Protein AF-A0A8C0VVS5-F1 (afdb_monomer_lite)

Structure (mmCIF, N/CA/C/O backbone):
data_AF-A0A8C0VVS5-F1
#
_entry.id   AF-A0A8C0VVS5-F1
#
loop_
_atom_site.group_PDB
_atom_site.id
_atom_site.type_symbol
_atom_site.label_atom_id
_atom_site.label_alt_id
_atom_site.label_comp_id
_atom_site.label_asym_id
_atom_site.label_entity_id
_atom_site.label_seq_id
_atom_site.pdbx_PDB_ins_code
_atom_site.Cartn_x
_atom_site.Cartn_y
_atom_site.Cartn_z
_atom_site.occupancy
_atom_site.B_iso_or_equiv
_atom_site.auth_seq_id
_atom_site.auth_comp_id
_atom_site.auth_asym_id
_atom_site.auth_atom_id
_atom_site.pdbx_PDB_model_num
ATOM 1 N N . MET A 1 1 ? -19.889 -32.385 35.356 1.00 44.88 1 MET A N 1
ATOM 2 C CA . MET A 1 1 ? -19.889 -32.014 33.928 1.00 44.88 1 MET A CA 1
ATOM 3 C C . MET A 1 1 ? -19.127 -30.710 33.811 1.00 44.88 1 MET A C 1
ATOM 5 O O . MET A 1 1 ? -19.474 -29.779 34.524 1.00 44.88 1 MET A O 1
ATOM 9 N N . ALA A 1 2 ? -18.031 -30.685 33.054 1.00 46.09 2 ALA A N 1
ATOM 10 C CA . ALA A 1 2 ? -17.257 -29.466 32.838 1.00 46.09 2 ALA A CA 1
ATOM 11 C C . ALA A 1 2 ? -18.030 -28.575 31.859 1.00 46.09 2 ALA A C 1
ATOM 13 O O . ALA A 1 2 ? -18.333 -29.019 30.754 1.00 46.09 2 ALA A O 1
ATOM 14 N N . SER A 1 3 ? -18.396 -27.367 32.285 1.00 48.34 3 SER A N 1
ATOM 15 C CA . SER A 1 3 ? -19.021 -26.357 31.428 1.00 48.34 3 SER A CA 1
ATOM 16 C C . SER A 1 3 ? -17.967 -25.792 30.466 1.00 48.34 3 SER A C 1
ATOM 18 O O . SER A 1 3 ? -17.033 -25.151 30.945 1.00 48.34 3 SER A O 1
ATOM 20 N N . PRO A 1 4 ? -18.083 -25.977 29.137 1.00 54.22 4 PRO A N 1
ATOM 21 C CA . PRO A 1 4 ? -17.150 -25.398 28.171 1.00 54.22 4 PRO A CA 1
ATOM 22 C C . PRO A 1 4 ? -17.592 -24.009 27.668 1.00 54.22 4 PRO A C 1
ATOM 24 O O . PRO A 1 4 ? -17.053 -23.499 26.694 1.00 54.22 4 PRO A O 1
ATOM 27 N N . SER A 1 5 ? -18.583 -23.375 28.298 1.00 56.88 5 SER A N 1
ATOM 28 C CA . SER A 1 5 ? -19.320 -22.255 27.700 1.00 56.88 5 SER A CA 1
ATOM 29 C C . SER A 1 5 ? -18.636 -20.886 27.778 1.00 56.88 5 SER A C 1
ATOM 31 O O . SER A 1 5 ? -18.960 -20.025 26.970 1.00 56.88 5 SER A O 1
ATOM 33 N N . SER A 1 6 ? -17.711 -20.659 28.715 1.00 55.12 6 SER A N 1
ATOM 34 C CA . SER A 1 6 ? -17.128 -19.318 28.907 1.00 55.12 6 SER A CA 1
ATOM 35 C C . SER A 1 6 ? -15.952 -19.034 27.968 1.00 55.12 6 SER A C 1
ATOM 37 O O . SER A 1 6 ? -15.882 -17.954 27.398 1.00 55.12 6 SER A O 1
ATOM 39 N N . PHE A 1 7 ? -15.088 -20.025 27.725 1.00 52.19 7 PHE A N 1
ATOM 40 C CA . PHE A 1 7 ? -13.914 -19.868 26.853 1.00 52.19 7 PHE A CA 1
ATOM 41 C C . PHE A 1 7 ? -14.281 -19.706 25.370 1.00 52.19 7 PHE A C 1
ATOM 43 O O . PHE A 1 7 ? -13.597 -19.007 24.632 1.00 52.19 7 PHE A O 1
ATOM 50 N N . HIS A 1 8 ? -15.386 -20.315 24.931 1.00 58.16 8 HIS A N 1
ATOM 51 C CA . HIS A 1 8 ? -15.828 -20.255 23.536 1.00 58.16 8 HIS A CA 1
ATOM 52 C C . HIS A 1 8 ? -16.347 -18.864 23.130 1.00 58.16 8 HIS A C 1
ATOM 54 O O . HIS A 1 8 ? -16.246 -18.483 21.968 1.00 58.16 8 HIS A O 1
ATOM 60 N N . LEU A 1 9 ? -16.916 -18.100 24.068 1.00 59.81 9 LEU A N 1
ATOM 61 C CA . LEU A 1 9 ? -17.435 -16.757 23.785 1.00 59.81 9 LEU A CA 1
ATOM 62 C C . LEU A 1 9 ? -16.301 -15.733 23.635 1.00 59.81 9 LEU A C 1
ATOM 64 O O . LEU A 1 9 ? -16.342 -14.914 22.725 1.00 59.81 9 LEU A O 1
ATOM 68 N N . GLU A 1 10 ? -15.260 -15.826 24.466 1.00 62.41 10 GLU A N 1
ATOM 69 C CA . GLU A 1 10 ? -14.082 -14.949 24.374 1.00 62.41 10 GLU A CA 1
ATOM 70 C C . GLU A 1 10 ? -13.272 -15.194 23.086 1.00 62.41 10 GLU A C 1
ATOM 72 O O . GLU A 1 10 ? -12.715 -14.258 22.505 1.00 62.41 10 GLU A O 1
ATOM 77 N N . GLU A 1 11 ? -13.232 -16.442 22.606 1.00 71.25 11 GLU A N 1
ATOM 78 C CA . GLU A 1 11 ? -12.587 -16.805 21.340 1.00 71.25 11 GLU A CA 1
ATOM 79 C C . GLU A 1 11 ? -13.388 -16.309 20.123 1.00 71.25 11 GLU A C 1
ATOM 81 O O . GLU A 1 11 ? -12.805 -15.741 19.201 1.00 71.25 11 GLU A O 1
ATOM 86 N N . GLU A 1 12 ? -14.720 -16.417 20.149 1.00 71.19 12 GLU A N 1
ATOM 87 C CA . GLU A 1 12 ? -15.616 -15.850 19.126 1.00 71.19 12 GLU A CA 1
ATOM 88 C C . GLU A 1 12 ? -15.538 -14.316 19.057 1.00 71.19 12 GLU A C 1
ATOM 90 O O . GLU A 1 12 ? -15.445 -13.753 17.965 1.00 71.19 12 GLU A O 1
ATOM 95 N N . ASP A 1 13 ? -15.511 -13.619 20.199 1.00 76.25 13 ASP A N 1
ATOM 96 C CA . ASP A 1 13 ? -15.338 -12.159 20.225 1.00 76.25 13 ASP A CA 1
ATOM 97 C C . ASP A 1 13 ? -13.950 -11.741 19.711 1.00 76.25 13 ASP A C 1
ATOM 99 O O . ASP A 1 13 ? -13.819 -10.758 18.971 1.00 76.25 13 ASP A O 1
ATOM 103 N N . SER A 1 14 ? -12.912 -12.521 20.028 1.00 84.19 14 SER A N 1
ATOM 104 C CA . SER A 1 14 ? -11.560 -12.307 19.499 1.00 84.19 14 SER A CA 1
ATOM 105 C C . SER A 1 14 ? -11.511 -12.492 17.979 1.00 84.19 14 SER A C 1
ATOM 107 O O . SER A 1 14 ? -10.958 -11.648 17.268 1.00 84.19 14 SER A O 1
ATOM 109 N N . LEU A 1 15 ? -12.141 -13.550 17.460 1.00 88.44 15 LEU A N 1
ATOM 110 C CA . LEU A 1 15 ? -12.248 -13.820 16.023 1.00 88.44 15 LEU A CA 1
ATOM 111 C C . LEU A 1 15 ? -13.008 -12.709 15.297 1.00 88.44 15 LEU A C 1
ATOM 113 O O . LEU A 1 15 ? -12.565 -12.234 14.248 1.00 88.44 15 LEU A O 1
ATOM 117 N N . LYS A 1 16 ? -14.104 -12.232 15.888 1.00 91.25 16 LYS A N 1
ATOM 118 C CA . LYS A 1 16 ? -14.904 -11.137 15.338 1.00 91.25 16 LYS A CA 1
ATOM 119 C C . LYS A 1 16 ? -14.132 -9.818 15.301 1.00 91.25 16 LYS A C 1
ATOM 121 O O . LYS A 1 16 ? -14.226 -9.068 14.328 1.00 91.25 16 LYS A O 1
ATOM 126 N N . GLY A 1 17 ? -13.307 -9.555 16.316 1.00 92.19 17 GLY A N 1
ATOM 127 C CA . GLY A 1 17 ? -12.366 -8.434 16.322 1.00 92.19 17 GLY A CA 1
ATOM 128 C C . GLY A 1 17 ? -11.317 -8.535 15.210 1.00 92.19 17 GLY A C 1
ATOM 129 O O . GLY A 1 17 ? -11.043 -7.544 14.524 1.00 92.19 17 GLY A O 1
ATOM 130 N N . CYS A 1 18 ? -10.769 -9.732 14.979 1.00 94.25 18 CYS A N 1
ATOM 131 C CA . CYS A 1 18 ? -9.843 -9.983 13.875 1.00 94.25 18 CYS A CA 1
ATOM 132 C C . CYS A 1 18 ? -10.499 -9.755 12.507 1.00 94.25 18 CYS A C 1
ATOM 134 O O . CYS A 1 18 ? -9.907 -9.091 11.654 1.00 94.25 18 CYS A O 1
ATOM 136 N N . GLU A 1 19 ? -11.717 -10.253 12.296 1.00 93.69 19 GLU A N 1
ATOM 137 C CA . GLU A 1 19 ? -12.453 -10.067 11.043 1.00 93.69 19 GLU A CA 1
ATOM 138 C C . GLU A 1 19 ? -12.724 -8.583 10.764 1.00 93.69 19 GLU A C 1
ATOM 140 O O . GLU A 1 19 ? -12.436 -8.087 9.669 1.00 93.69 19 GLU A O 1
ATOM 145 N N . LEU A 1 20 ? -13.169 -7.839 11.781 1.00 95.69 20 LEU A N 1
ATOM 146 C CA . LEU A 1 20 ? -13.392 -6.401 11.666 1.00 95.69 20 LEU A CA 1
ATOM 147 C C . LEU A 1 20 ? -12.097 -5.648 11.336 1.00 95.69 20 LEU A C 1
ATOM 149 O O . LEU A 1 20 ? -12.113 -4.735 10.511 1.00 95.69 20 LEU A O 1
ATOM 153 N N . TYR A 1 21 ? -10.969 -6.019 11.947 1.00 96.25 21 TYR A N 1
ATOM 154 C CA . TYR A 1 21 ? -9.669 -5.412 11.653 1.00 96.25 21 TYR A CA 1
ATOM 155 C C . TYR A 1 21 ? -9.244 -5.662 10.200 1.00 96.25 21 TYR A C 1
ATOM 157 O O . TYR A 1 21 ? -8.856 -4.731 9.488 1.00 96.25 21 TYR A O 1
ATOM 165 N N . VAL A 1 22 ? -9.392 -6.904 9.737 1.00 96.38 22 VAL A N 1
ATOM 166 C CA . VAL A 1 22 ? -9.117 -7.304 8.354 1.00 96.38 22 VAL A CA 1
ATOM 167 C C . VAL A 1 22 ? -9.974 -6.516 7.369 1.00 96.38 22 VAL A C 1
ATOM 169 O O . VAL A 1 22 ? -9.450 -6.047 6.357 1.00 96.38 22 VA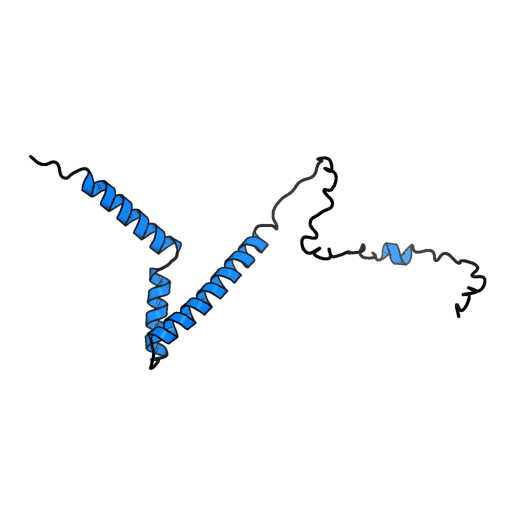L A O 1
ATOM 172 N N . GLN A 1 23 ? -11.259 -6.329 7.667 1.00 95.81 23 GLN A N 1
ATOM 173 C CA . GLN A 1 23 ? -12.170 -5.561 6.826 1.00 95.81 23 GLN A CA 1
ATOM 174 C C . GLN A 1 23 ? -11.834 -4.064 6.845 1.00 95.81 23 GLN A C 1
ATOM 176 O O . GLN A 1 23 ? -11.686 -3.450 5.790 1.00 95.81 23 GLN A O 1
ATOM 181 N N . LYS A 1 24 ? -11.648 -3.482 8.035 1.00 95.38 24 LYS A N 1
ATOM 182 C CA . LYS A 1 24 ? -11.347 -2.056 8.232 1.00 95.38 24 LYS A CA 1
ATOM 183 C C . LYS A 1 24 ? -10.081 -1.626 7.495 1.00 95.38 24 LYS A C 1
ATOM 185 O O . LYS A 1 24 ? -10.067 -0.563 6.883 1.00 95.38 24 LYS A O 1
ATOM 190 N N . HIS A 1 25 ? -9.037 -2.448 7.548 1.00 95.31 25 HIS A N 1
ATOM 191 C CA . HIS A 1 25 ? -7.764 -2.178 6.880 1.00 95.31 25 HIS A CA 1
ATOM 192 C C . HIS A 1 25 ? -7.665 -2.827 5.492 1.00 95.31 25 HIS A C 1
ATOM 194 O O . HIS A 1 25 ? -6.616 -2.760 4.859 1.00 95.31 25 HIS A O 1
ATOM 200 N N . SER A 1 26 ? -8.744 -3.455 5.003 1.00 95.56 26 SER A N 1
ATOM 201 C CA . SER A 1 26 ? -8.781 -4.154 3.710 1.00 95.56 26 SER A CA 1
ATOM 202 C C . SER A 1 26 ? -7.608 -5.128 3.509 1.00 95.56 26 SER A C 1
ATOM 204 O O . SER A 1 26 ? -7.086 -5.279 2.404 1.00 95.56 26 SER A O 1
ATOM 206 N N . ILE A 1 27 ? -7.189 -5.817 4.577 1.00 96.50 27 ILE A N 1
ATOM 207 C CA . ILE A 1 27 ? -5.963 -6.635 4.601 1.00 96.50 27 ILE A CA 1
ATOM 208 C C . ILE A 1 27 ? -6.025 -7.744 3.548 1.00 96.50 27 ILE A C 1
ATOM 210 O O . ILE A 1 27 ? -5.041 -8.004 2.860 1.00 96.50 27 ILE A O 1
ATOM 214 N N . GLN A 1 28 ? -7.200 -8.356 3.357 1.00 97.06 28 GLN A N 1
ATOM 215 C CA . GLN A 1 28 ? -7.394 -9.363 2.309 1.00 97.06 28 GLN A CA 1
ATOM 216 C C . GLN A 1 28 ? -7.091 -8.816 0.910 1.00 97.06 28 GLN A C 1
ATOM 218 O O . GLN A 1 28 ? -6.478 -9.521 0.112 1.00 97.06 28 GLN A O 1
ATOM 223 N N . GLN A 1 29 ? -7.512 -7.585 0.605 1.00 96.56 29 GLN A N 1
ATOM 224 C CA . GLN A 1 29 ? -7.279 -6.973 -0.703 1.00 96.56 29 GLN A CA 1
ATOM 225 C C . GLN A 1 29 ? -5.792 -6.679 -0.904 1.00 96.56 29 GLN A C 1
ATOM 227 O O . GLN A 1 29 ? -5.216 -7.086 -1.908 1.00 96.56 29 GLN A O 1
ATOM 232 N N . VAL A 1 30 ? -5.153 -6.072 0.098 1.00 96.31 30 VAL A N 1
ATOM 233 C CA . VAL A 1 30 ? -3.718 -5.762 0.066 1.00 96.31 30 VAL A CA 1
ATOM 234 C C . VAL A 1 30 ? -2.883 -7.021 -0.191 1.00 96.31 30 VAL A C 1
ATOM 236 O O . VAL A 1 30 ? -1.996 -7.021 -1.044 1.00 96.31 30 VAL A O 1
ATOM 239 N N . LEU A 1 31 ? -3.182 -8.122 0.505 1.00 97.00 31 LEU A N 1
ATOM 240 C CA . LEU A 1 31 ? -2.456 -9.381 0.329 1.00 97.00 31 LEU A CA 1
ATOM 241 C C . LEU A 1 31 ? -2.708 -10.013 -1.046 1.00 97.00 31 LEU A C 1
ATOM 243 O O . LEU A 1 31 ? -1.764 -10.510 -1.662 1.00 97.00 31 LEU A O 1
ATOM 247 N N . LYS A 1 32 ? -3.946 -9.960 -1.557 1.00 97.38 32 LYS A N 1
ATOM 248 C CA . LYS A 1 32 ? -4.266 -10.416 -2.921 1.00 97.38 32 LYS A CA 1
ATOM 249 C C . LYS A 1 32 ? -3.450 -9.650 -3.959 1.00 97.38 32 LYS A C 1
ATOM 251 O O . LYS A 1 32 ? -2.811 -10.273 -4.805 1.00 97.38 32 LYS A O 1
ATOM 256 N N . ASP A 1 33 ?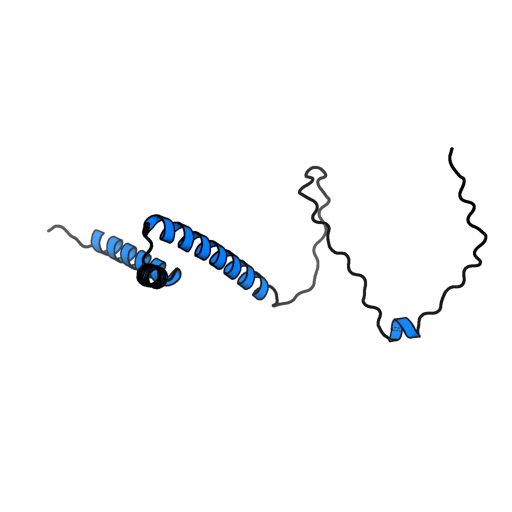 -3.396 -8.327 -3.848 1.00 96.75 33 ASP A N 1
ATOM 257 C CA . ASP A 1 33 ? -2.654 -7.486 -4.788 1.00 96.75 33 ASP A CA 1
ATOM 258 C C . ASP A 1 33 ? -1.143 -7.727 -4.695 1.00 96.75 33 ASP A C 1
ATOM 260 O O . ASP A 1 33 ? -0.453 -7.713 -5.716 1.00 96.75 33 ASP A O 1
ATOM 264 N N . CYS A 1 34 ? -0.612 -8.035 -3.508 1.00 97.00 34 CYS A N 1
ATOM 265 C CA . CYS A 1 34 ? 0.784 -8.451 -3.353 1.00 97.00 34 CYS A CA 1
ATOM 266 C C . CYS A 1 34 ? 1.085 -9.744 -4.125 1.00 97.00 34 CYS A C 1
ATOM 268 O O . CYS A 1 34 ? 2.100 -9.820 -4.820 1.00 97.00 34 CYS A O 1
ATOM 270 N N . ILE A 1 35 ? 0.205 -10.749 -4.038 1.00 97.19 35 ILE A N 1
ATOM 271 C CA . ILE A 1 35 ? 0.351 -12.014 -4.778 1.00 97.19 35 ILE A CA 1
ATOM 272 C C . ILE A 1 35 ? 0.318 -11.746 -6.285 1.00 97.19 35 ILE A C 1
ATOM 274 O O . ILE A 1 35 ? 1.193 -12.217 -7.010 1.00 97.19 35 ILE A O 1
ATOM 278 N N . VAL A 1 36 ? -0.635 -10.937 -6.754 1.00 98.00 36 VAL A N 1
ATOM 279 C CA . VAL A 1 36 ? -0.733 -10.549 -8.168 1.00 98.00 36 VAL A CA 1
ATOM 280 C C . VAL A 1 36 ? 0.555 -9.868 -8.636 1.00 98.00 36 VAL A C 1
ATOM 282 O O . VAL A 1 36 ? 1.138 -10.278 -9.641 1.00 98.00 36 VAL A O 1
ATOM 285 N N . HIS A 1 37 ? 1.066 -8.887 -7.889 1.00 96.88 37 HIS A N 1
ATOM 286 C CA . HIS A 1 37 ? 2.309 -8.198 -8.235 1.00 96.88 37 HIS A CA 1
ATOM 287 C C . HIS A 1 37 ? 3.526 -9.128 -8.249 1.00 96.88 37 HIS A C 1
ATOM 289 O O . HIS A 1 37 ? 4.383 -8.983 -9.126 1.00 96.88 37 HIS A O 1
ATOM 295 N N . LEU A 1 38 ? 3.611 -10.091 -7.325 1.00 97.69 38 LEU A N 1
ATOM 296 C CA . LEU A 1 38 ? 4.656 -11.115 -7.343 1.00 97.69 38 LEU A CA 1
ATOM 297 C C . LEU A 1 38 ? 4.558 -11.990 -8.596 1.00 97.69 38 LEU A C 1
ATOM 299 O O . LEU A 1 38 ? 5.576 -12.261 -9.230 1.00 97.69 38 LEU A O 1
ATOM 303 N N . CYS A 1 39 ? 3.351 -12.394 -8.988 1.00 97.56 39 CYS A N 1
ATOM 304 C CA . CYS A 1 39 ? 3.128 -13.216 -10.175 1.00 97.56 39 CYS A CA 1
ATOM 305 C C . CYS A 1 39 ? 3.427 -12.478 -11.487 1.00 97.56 39 CYS A C 1
ATOM 307 O O . CYS A 1 39 ? 3.905 -13.109 -12.430 1.00 97.56 39 CYS A O 1
ATOM 309 N N . ILE A 1 40 ? 3.170 -11.168 -11.547 1.00 97.75 40 ILE A N 1
ATOM 310 C CA . ILE A 1 40 ? 3.473 -10.331 -12.717 1.00 97.75 40 ILE A CA 1
ATOM 311 C C . ILE A 1 40 ? 4.982 -10.107 -12.840 1.00 97.75 40 ILE A C 1
ATOM 313 O O . ILE A 1 40 ? 5.553 -10.318 -13.906 1.00 97.75 40 ILE A O 1
ATOM 317 N N . ASN A 1 41 ? 5.633 -9.686 -11.753 1.00 96.38 41 ASN A N 1
ATOM 318 C CA . ASN A 1 41 ? 7.028 -9.245 -11.802 1.00 96.38 41 ASN A CA 1
ATOM 319 C C . ASN A 1 41 ? 8.038 -10.387 -11.631 1.00 96.38 41 ASN A C 1
ATOM 321 O O . ASN A 1 41 ? 9.205 -10.197 -11.961 1.00 96.38 41 ASN A O 1
ATOM 325 N N . LYS A 1 42 ? 7.613 -11.538 -11.085 1.00 96.25 42 LYS A N 1
ATOM 326 C CA . LYS A 1 42 ? 8.440 -12.721 -10.771 1.00 96.25 42 LYS A CA 1
ATOM 327 C C . LYS A 1 42 ? 9.857 -12.358 -10.296 1.00 96.25 42 LYS A C 1
ATOM 329 O O . LYS A 1 42 ? 10.839 -12.766 -10.917 1.00 96.25 42 LYS A O 1
ATOM 334 N N . PRO A 1 43 ? 9.988 -11.553 -9.228 1.00 95.81 43 PRO A N 1
ATOM 335 C CA . PRO A 1 43 ? 11.291 -11.087 -8.788 1.00 95.81 43 PRO A CA 1
ATOM 336 C C . PRO A 1 43 ? 12.122 -12.247 -8.234 1.00 95.81 43 PRO A C 1
ATOM 338 O O . PRO A 1 43 ? 11.619 -13.068 -7.471 1.00 95.81 43 PRO A O 1
ATOM 341 N N . GLU A 1 44 ? 13.427 -12.229 -8.500 1.00 97.00 44 GLU A N 1
ATOM 342 C CA . GLU A 1 44 ? 14.392 -13.195 -7.945 1.00 97.00 44 GLU A CA 1
ATOM 343 C C . GLU A 1 44 ? 14.418 -13.186 -6.403 1.00 97.00 44 GLU A C 1
ATOM 345 O O . GLU A 1 44 ? 14.763 -14.164 -5.746 1.00 97.00 44 GLU A O 1
ATOM 350 N N . ARG A 1 45 ? 14.049 -12.050 -5.791 1.00 97.12 45 ARG A N 1
ATOM 351 C CA . ARG A 1 45 ? 14.022 -11.860 -4.333 1.00 97.12 45 ARG A CA 1
ATOM 352 C C . ARG A 1 45 ? 12.645 -11.371 -3.855 1.00 97.12 45 ARG A C 1
ATOM 354 O O . ARG A 1 45 ? 12.491 -10.171 -3.604 1.00 97.12 45 ARG A O 1
ATOM 361 N N . PRO A 1 46 ? 11.657 -12.265 -3.657 1.00 95.94 46 PRO A N 1
ATOM 362 C CA . PRO A 1 46 ? 10.278 -11.890 -3.315 1.00 95.94 46 PRO A CA 1
ATOM 363 C C . PRO A 1 46 ? 10.165 -11.118 -1.992 1.00 95.94 46 PRO A C 1
ATOM 365 O O . PRO A 1 46 ? 9.449 -10.124 -1.916 1.00 95.94 46 PRO A O 1
ATOM 368 N N . MET A 1 47 ? 10.949 -11.481 -0.971 1.00 97.25 47 MET A N 1
ATOM 369 C CA . MET A 1 47 ? 10.924 -10.791 0.331 1.00 97.25 47 MET A CA 1
ATOM 370 C C . MET A 1 47 ? 11.463 -9.355 0.267 1.00 97.25 47 MET A C 1
ATOM 372 O O . MET A 1 47 ? 11.064 -8.496 1.053 1.00 97.25 47 MET A O 1
ATOM 376 N N . ARG A 1 48 ? 12.390 -9.068 -0.656 1.00 96.88 48 ARG A N 1
ATOM 377 C CA . ARG A 1 48 ? 12.871 -7.697 -0.875 1.00 96.88 48 ARG A CA 1
ATOM 378 C C . ARG A 1 48 ? 11.804 -6.870 -1.586 1.00 96.88 48 ARG A C 1
ATOM 380 O O . ARG A 1 48 ? 11.518 -5.765 -1.141 1.00 96.88 48 ARG A O 1
ATOM 387 N N . PHE A 1 49 ? 11.196 -7.439 -2.624 1.00 97.56 49 PHE A N 1
ATOM 388 C CA . PHE A 1 49 ? 10.119 -6.794 -3.368 1.00 97.56 49 PHE A CA 1
ATOM 389 C C . PHE A 1 49 ? 8.934 -6.432 -2.468 1.00 97.56 49 PHE A C 1
ATOM 391 O O . PHE A 1 49 ? 8.467 -5.300 -2.517 1.00 97.56 49 PHE A O 1
ATOM 398 N N . LEU A 1 50 ? 8.489 -7.351 -1.603 1.00 96.81 50 LEU A N 1
ATOM 399 C CA . LEU A 1 50 ? 7.390 -7.083 -0.674 1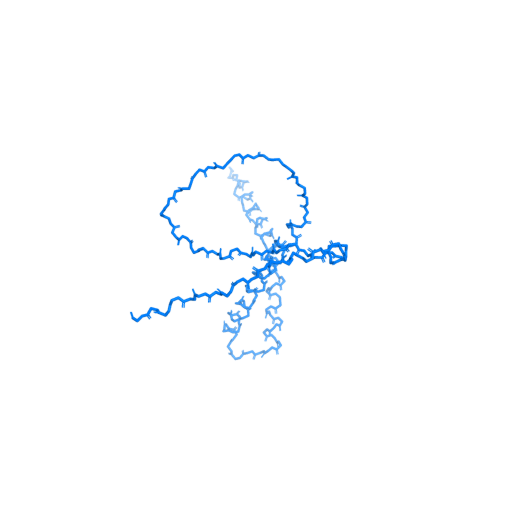.00 96.81 50 LEU A CA 1
ATOM 400 C C . LEU A 1 50 ? 7.707 -5.916 0.266 1.00 96.81 50 LEU A C 1
ATOM 402 O O . LEU A 1 50 ? 6.877 -5.026 0.406 1.00 96.81 50 LEU A O 1
ATOM 406 N N . ARG A 1 51 ? 8.913 -5.861 0.852 1.00 97.12 51 ARG A N 1
ATOM 407 C CA . ARG A 1 51 ? 9.319 -4.723 1.698 1.00 97.12 51 ARG A CA 1
ATOM 408 C C . ARG A 1 51 ? 9.237 -3.393 0.951 1.00 97.12 51 ARG A C 1
ATOM 410 O O . ARG A 1 51 ? 8.615 -2.461 1.444 1.00 97.12 51 ARG A O 1
ATOM 417 N N . GLU A 1 52 ? 9.813 -3.326 -0.247 1.00 96.56 52 GLU A N 1
ATOM 418 C CA . GLU A 1 52 ? 9.782 -2.111 -1.073 1.00 96.56 52 GLU A CA 1
ATOM 419 C C . GLU A 1 52 ? 8.351 -1.754 -1.526 1.00 96.56 52 GLU A C 1
ATOM 421 O O . GLU A 1 52 ? 8.014 -0.578 -1.658 1.00 96.56 52 GLU A O 1
ATOM 426 N N . HIS A 1 53 ? 7.493 -2.752 -1.762 1.00 96.50 53 HIS A N 1
ATOM 427 C CA . HIS A 1 53 ? 6.094 -2.547 -2.134 1.00 96.50 53 HIS A CA 1
ATOM 428 C C . HIS A 1 53 ? 5.269 -1.991 -0.967 1.00 96.50 53 HIS A C 1
ATOM 430 O O . HIS A 1 53 ? 4.577 -0.989 -1.138 1.00 96.50 53 HIS A O 1
ATOM 436 N N . PHE A 1 54 ? 5.393 -2.571 0.229 1.00 96.94 54 PHE A N 1
ATOM 437 C CA . PHE A 1 54 ? 4.706 -2.076 1.423 1.00 96.94 54 PHE A CA 1
ATOM 438 C C . PHE A 1 54 ? 5.183 -0.681 1.839 1.00 96.94 54 PHE A C 1
ATOM 440 O O . PHE A 1 54 ? 4.355 0.146 2.204 1.00 96.94 54 PHE A O 1
ATOM 447 N N . GLU A 1 55 ? 6.472 -0.362 1.683 1.00 96.88 55 GLU A N 1
ATOM 448 C CA . GLU A 1 55 ? 6.981 0.997 1.931 1.00 96.88 55 GLU A CA 1
ATOM 449 C C . GLU A 1 55 ? 6.333 2.035 0.990 1.00 96.88 55 GLU A C 1
ATOM 451 O O . GLU A 1 55 ? 6.063 3.178 1.368 1.00 96.88 55 GLU A O 1
ATOM 456 N N . LYS A 1 56 ? 6.055 1.652 -0.263 1.00 95.50 56 LYS A N 1
ATOM 457 C CA . LYS A 1 56 ? 5.320 2.512 -1.203 1.00 95.50 56 LYS A CA 1
ATOM 458 C C . LYS A 1 56 ? 3.854 2.672 -0.797 1.00 95.50 56 LYS A C 1
ATOM 460 O O . LYS A 1 56 ? 3.341 3.788 -0.894 1.00 95.50 56 LYS A O 1
ATOM 465 N N . LEU A 1 57 ? 3.206 1.596 -0.346 1.00 94.31 57 LEU A N 1
ATOM 466 C CA . LEU A 1 57 ? 1.820 1.627 0.134 1.00 94.31 57 LEU A CA 1
ATOM 467 C C . LEU A 1 57 ? 1.667 2.518 1.375 1.00 94.31 57 LEU A C 1
ATOM 469 O O . LEU A 1 57 ? 0.764 3.346 1.404 1.00 94.31 57 LEU A O 1
ATOM 473 N N . GLU A 1 58 ? 2.592 2.446 2.335 1.00 93.50 58 GLU A N 1
ATOM 474 C CA . GLU A 1 58 ? 2.597 3.293 3.541 1.00 93.50 58 GLU A CA 1
ATOM 475 C C . GLU A 1 58 ? 2.683 4.794 3.196 1.00 93.50 58 GLU A C 1
ATOM 477 O O . GLU A 1 58 ? 1.983 5.641 3.767 1.00 93.50 58 GLU A O 1
ATOM 482 N N . LYS A 1 59 ? 3.499 5.149 2.193 1.00 94.25 59 LYS A N 1
ATOM 483 C CA . LYS A 1 59 ? 3.591 6.532 1.693 1.00 94.25 59 LYS A CA 1
ATOM 484 C C . LYS A 1 59 ? 2.294 6.999 1.032 1.00 94.25 59 LYS A C 1
ATOM 486 O O . LYS A 1 59 ? 1.972 8.182 1.129 1.00 94.25 59 LYS A O 1
ATOM 491 N N . GLU A 1 60 ? 1.579 6.120 0.331 1.00 90.81 60 GLU A N 1
ATOM 492 C CA . GLU A 1 60 ? 0.275 6.446 -0.262 1.00 90.81 60 GLU A CA 1
ATOM 493 C C . GLU A 1 60 ? -0.807 6.586 0.811 1.00 90.81 60 GLU A C 1
ATOM 495 O O . GLU A 1 60 ? -1.564 7.553 0.786 1.00 90.81 60 GLU A O 1
ATOM 500 N N . GLU A 1 61 ? -0.844 5.692 1.798 1.00 89.62 61 GLU A N 1
ATOM 501 C CA . GLU A 1 61 ? -1.768 5.793 2.931 1.00 89.62 61 GLU A CA 1
ATOM 502 C C . GLU A 1 61 ? -1.605 7.141 3.650 1.00 89.62 61 GLU A C 1
ATOM 504 O O . GLU A 1 61 ? -2.576 7.875 3.850 1.00 89.62 61 GLU A O 1
ATOM 509 N N . SER A 1 62 ? -0.359 7.536 3.927 1.00 91.06 62 SER A N 1
ATOM 510 C CA . SER A 1 62 ? -0.040 8.830 4.540 1.00 91.06 62 SER A CA 1
ATOM 511 C C . SER A 1 62 ? -0.548 10.016 3.709 1.00 91.06 62 SER A C 1
ATOM 513 O O . SER A 1 62 ? -1.081 10.985 4.258 1.00 91.06 62 SER A O 1
ATOM 515 N N . ARG A 1 63 ? -0.421 9.952 2.375 1.00 92.69 63 ARG A N 1
ATOM 516 C CA . ARG A 1 63 ? -0.954 10.987 1.473 1.00 92.69 63 ARG A CA 1
ATOM 517 C C . ARG A 1 63 ? -2.475 11.043 1.509 1.00 92.69 63 ARG A C 1
ATOM 519 O O . ARG A 1 63 ? -3.026 12.138 1.588 1.00 92.69 63 ARG A O 1
ATOM 526 N N . GLN A 1 64 ? -3.145 9.894 1.471 1.00 88.00 64 GLN A N 1
ATOM 527 C CA . GLN A 1 64 ? -4.604 9.819 1.506 1.00 88.00 64 GLN A CA 1
ATOM 528 C C . GLN A 1 64 ? -5.172 10.372 2.817 1.00 88.00 64 GLN A C 1
ATOM 530 O O . GLN A 1 64 ? -6.147 11.123 2.789 1.00 88.00 64 GLN A O 1
ATOM 535 N N . ILE A 1 65 ? -4.540 10.078 3.958 1.00 87.12 65 ILE A N 1
ATOM 536 C CA . ILE A 1 65 ? -4.948 10.622 5.263 1.00 87.12 65 ILE A CA 1
ATOM 537 C C . ILE A 1 65 ? -4.842 12.153 5.269 1.00 87.12 65 ILE A C 1
ATOM 539 O O . ILE A 1 65 ? -5.793 12.833 5.657 1.00 87.12 65 ILE A O 1
ATOM 543 N N . LEU A 1 66 ? -3.721 12.706 4.793 1.00 87.31 66 LEU A N 1
ATOM 544 C CA . LEU A 1 66 ? -3.522 14.158 4.703 1.00 87.31 66 LEU A CA 1
ATOM 545 C C . LEU A 1 66 ? -4.513 14.822 3.735 1.00 87.31 66 LEU A C 1
ATOM 547 O O . LEU A 1 66 ? -5.052 15.888 4.035 1.00 87.31 66 LEU A O 1
ATOM 551 N N . ALA A 1 67 ? -4.781 14.192 2.589 1.00 84.94 67 ALA A N 1
ATOM 552 C CA . ALA A 1 67 ? -5.751 14.681 1.612 1.00 84.94 67 ALA A CA 1
ATOM 553 C C . ALA A 1 67 ? -7.171 14.712 2.197 1.00 84.94 67 ALA A C 1
ATOM 555 O O . ALA A 1 67 ? -7.882 15.705 2.047 1.00 84.94 67 ALA A O 1
ATOM 556 N N . ARG A 1 68 ? -7.549 13.662 2.935 1.00 82.00 68 ARG A N 1
ATOM 557 C CA . ARG A 1 68 ? -8.858 13.543 3.582 1.00 82.00 68 ARG A CA 1
ATOM 558 C C . ARG A 1 68 ? -9.031 14.523 4.741 1.00 82.00 68 ARG A C 1
ATOM 560 O O . ARG A 1 68 ? -10.119 15.055 4.918 1.00 82.00 68 ARG A O 1
ATOM 567 N N . GLN A 1 69 ? -7.972 14.828 5.494 1.00 76.12 69 GLN A N 1
ATOM 568 C CA . GLN A 1 69 ? -8.015 15.900 6.496 1.00 76.12 69 GLN A CA 1
ATOM 569 C C . GLN A 1 69 ? -8.212 17.275 5.849 1.00 76.12 69 GLN A C 1
ATOM 571 O O . GLN A 1 69 ? -9.003 18.071 6.341 1.00 76.12 69 GLN A O 1
ATOM 576 N N . LYS A 1 70 ? -7.559 17.541 4.711 1.00 67.62 70 LYS A N 1
ATOM 577 C CA . LYS A 1 70 ? -7.689 18.822 4.007 1.00 67.62 70 LYS A CA 1
ATOM 578 C C . LYS A 1 70 ? -9.080 19.044 3.402 1.00 67.62 70 LYS A C 1
ATOM 580 O O . LYS A 1 70 ? -9.536 20.181 3.374 1.00 67.62 70 LYS A O 1
ATOM 585 N N . SER A 1 71 ? -9.771 17.985 2.975 1.00 59.34 71 SER A N 1
ATOM 586 C CA . SER A 1 71 ? -11.161 18.079 2.503 1.00 59.34 71 SER A CA 1
ATOM 587 C C . SER A 1 71 ? -12.187 18.222 3.633 1.00 59.34 71 SER A C 1
ATOM 589 O O . SER A 1 71 ? -13.280 18.719 3.393 1.00 59.34 71 SER A O 1
ATOM 591 N N . ASN A 1 72 ? -11.858 17.797 4.858 1.00 57.78 72 ASN A N 1
ATOM 592 C CA . ASN A 1 72 ? -12.794 17.777 5.990 1.00 57.78 72 ASN A CA 1
ATOM 593 C C . ASN A 1 72 ? -12.773 19.062 6.843 1.00 57.78 72 ASN A C 1
ATOM 595 O O . ASN A 1 72 ? -13.542 19.163 7.792 1.00 57.78 72 ASN A O 1
ATOM 599 N N . SER A 1 73 ? -11.891 20.020 6.533 1.00 54.31 73 SER A N 1
ATOM 600 C CA . SER A 1 73 ? -11.783 21.328 7.208 1.00 54.31 73 SER A CA 1
ATOM 601 C C . SER A 1 73 ? -12.417 22.478 6.418 1.00 54.31 73 SER A C 1
ATOM 603 O O . SER A 1 73 ? -12.248 23.635 6.786 1.00 54.31 73 SER A O 1
ATOM 605 N N . GLN A 1 74 ? -13.110 22.184 5.315 1.00 53.75 74 GLN A N 1
ATOM 606 C CA . GLN A 1 74 ? -13.722 23.192 4.441 1.00 53.75 74 GLN A CA 1
ATOM 607 C C . GLN A 1 74 ? -15.241 23.321 4.661 1.00 53.75 74 GLN A C 1
ATOM 609 O O . GLN A 1 74 ? -15.967 23.777 3.780 1.00 53.75 74 GLN A O 1
ATOM 614 N N . SER A 1 75 ? -15.729 22.903 5.831 1.00 45.25 75 SER A N 1
ATOM 615 C CA . SER A 1 75 ? -17.139 22.971 6.208 1.00 45.25 75 SER A CA 1
ATOM 616 C C . SER A 1 75 ? -17.282 23.564 7.611 1.00 45.25 75 SER A C 1
ATOM 618 O O . SER A 1 75 ? -16.803 22.973 8.571 1.00 45.25 75 SER A O 1
ATOM 620 N N . ASP A 1 76 ? -17.994 24.692 7.664 1.00 38.50 76 ASP A N 1
ATOM 621 C CA . ASP A 1 76 ? -18.753 25.234 8.802 1.00 38.50 76 ASP A CA 1
ATOM 622 C C . ASP A 1 76 ? -18.101 26.279 9.747 1.00 38.50 76 ASP A C 1
ATOM 624 O O . ASP A 1 76 ? -17.232 25.979 10.557 1.00 38.50 76 ASP A O 1
ATOM 628 N N . SER A 1 77 ? -18.563 27.531 9.572 1.00 40.06 77 SER A N 1
ATOM 629 C CA . SER A 1 77 ? -19.158 28.455 10.564 1.00 40.06 77 SER A CA 1
ATOM 630 C C . SER A 1 77 ? -18.535 28.648 11.964 1.00 40.06 77 SER A C 1
ATOM 632 O O . SER A 1 77 ? -18.502 27.726 12.769 1.00 40.06 77 SER A O 1
ATOM 634 N N . HIS A 1 78 ? -18.195 29.904 12.305 1.00 40.97 78 HIS A N 1
ATOM 635 C CA . HIS A 1 78 ? -18.860 30.721 13.351 1.00 40.97 78 HIS A CA 1
ATOM 636 C C . HIS A 1 78 ? -17.916 31.716 14.064 1.00 40.97 78 HIS A C 1
ATOM 638 O O . HIS A 1 78 ? -16.752 31.442 14.345 1.00 40.97 78 HIS A O 1
ATOM 644 N N . ASP A 1 79 ? -18.515 32.874 14.317 1.00 50.94 79 ASP A N 1
ATOM 645 C CA . ASP A 1 79 ? -18.133 34.104 15.013 1.00 50.94 79 ASP A CA 1
ATOM 646 C C . ASP A 1 79 ? -17.817 33.927 16.526 1.00 50.94 79 ASP A C 1
ATOM 648 O O . ASP A 1 79 ? -18.082 32.872 17.102 1.00 50.94 79 ASP A O 1
ATOM 652 N N . GLU A 1 80 ? -17.342 35.004 17.163 1.00 46.59 80 GLU A N 1
ATOM 653 C CA . GLU A 1 80 ? -17.331 35.290 18.620 1.00 46.59 80 GLU A CA 1
ATOM 654 C C . GLU A 1 80 ? -16.188 34.773 19.537 1.00 46.59 80 GLU A C 1
ATOM 656 O O . GLU A 1 80 ? -16.089 33.606 19.911 1.00 46.59 80 GLU A O 1
ATOM 661 N N . GLU A 1 81 ? -15.387 35.755 19.988 1.00 54.19 81 GLU A N 1
ATOM 662 C CA . GLU A 1 81 ? -14.984 36.035 21.384 1.00 54.19 81 GLU A CA 1
ATOM 663 C C . GLU A 1 81 ? -14.371 34.924 22.271 1.00 54.19 81 GLU A C 1
ATOM 665 O O . GLU A 1 81 ? -15.073 34.132 22.894 1.00 54.19 81 GLU A O 1
ATOM 670 N N . VAL A 1 82 ? -13.047 34.997 22.508 1.00 43.78 82 VAL A N 1
ATOM 671 C CA . VAL A 1 82 ? -12.453 34.838 23.859 1.00 43.78 82 VAL A CA 1
ATOM 672 C C . VAL A 1 82 ? -11.015 35.394 23.921 1.00 43.78 82 VAL A C 1
ATOM 674 O O . VAL A 1 82 ? -10.178 35.158 23.053 1.00 43.78 82 VAL A O 1
ATOM 677 N N . SER A 1 83 ? -10.759 36.150 24.992 1.00 49.97 83 SER A N 1
ATOM 678 C CA . SER A 1 83 ? -9.583 36.979 25.316 1.00 49.97 83 SER A CA 1
ATOM 679 C C . SER A 1 83 ? -8.174 36.352 25.163 1.00 49.97 83 SER A C 1
ATOM 681 O O . SER A 1 83 ? -7.991 35.153 25.380 1.00 49.97 83 SER A O 1
ATOM 683 N N . PRO A 1 84 ? -7.124 37.173 24.916 1.00 51.47 84 PRO A N 1
ATOM 684 C CA . PRO A 1 84 ? -5.753 36.708 24.713 1.00 51.47 84 PRO A CA 1
ATOM 685 C C . PRO A 1 84 ? -5.024 36.457 26.044 1.00 51.47 84 PRO A C 1
ATOM 687 O O . PRO A 1 84 ? -4.890 37.349 26.882 1.00 51.47 84 PRO A O 1
ATOM 690 N N . THR A 1 85 ? -4.477 35.257 26.237 1.00 51.53 85 THR A N 1
ATOM 691 C CA . THR A 1 85 ? -3.527 34.981 27.330 1.00 51.53 85 THR A CA 1
ATOM 692 C C . THR A 1 85 ? -2.130 35.530 26.964 1.00 51.53 85 THR A C 1
ATOM 694 O O . THR A 1 85 ? -1.689 35.335 25.828 1.00 51.53 85 THR A O 1
ATOM 697 N N . PRO A 1 86 ? -1.404 36.216 27.873 1.00 52.62 86 PRO A N 1
ATOM 698 C CA . PRO A 1 86 ? -0.099 36.817 27.572 1.00 52.62 86 PRO A CA 1
ATOM 699 C C . PRO A 1 86 ? 1.040 35.784 27.381 1.00 52.62 86 PRO A C 1
ATOM 701 O O . PRO A 1 86 ? 0.965 34.666 27.894 1.00 52.62 86 PRO A O 1
ATOM 704 N N . PRO A 1 87 ? 2.113 36.140 26.639 1.00 53.34 87 PRO A N 1
ATOM 705 C CA . PRO A 1 87 ? 3.082 35.189 26.091 1.00 53.34 87 PRO A CA 1
ATOM 706 C C . PRO A 1 87 ? 4.173 34.786 27.096 1.00 53.34 87 PRO A C 1
ATOM 708 O O . PRO A 1 87 ? 4.849 35.637 27.670 1.00 53.34 87 PRO A O 1
ATOM 711 N N . ASN A 1 88 ? 4.429 33.482 27.237 1.00 45.84 88 ASN A N 1
ATOM 712 C CA . ASN A 1 88 ? 5.620 32.972 27.924 1.00 45.84 88 ASN A CA 1
ATOM 713 C C . ASN A 1 88 ? 6.849 33.043 26.979 1.00 45.84 88 ASN A C 1
ATOM 715 O O . ASN A 1 88 ? 6.815 32.437 25.901 1.00 45.84 88 ASN A O 1
ATOM 719 N N . PRO A 1 89 ? 7.931 33.773 27.318 1.00 60.59 89 PRO A N 1
ATOM 720 C CA . PRO A 1 89 ? 8.947 34.172 26.350 1.00 60.59 89 PRO A CA 1
ATOM 721 C C . PRO A 1 89 ? 10.142 33.213 26.248 1.00 60.59 89 PRO A C 1
ATOM 723 O O . PRO A 1 89 ? 11.244 33.688 26.025 1.00 60.59 89 PRO A O 1
ATOM 726 N N . VAL A 1 90 ? 10.010 3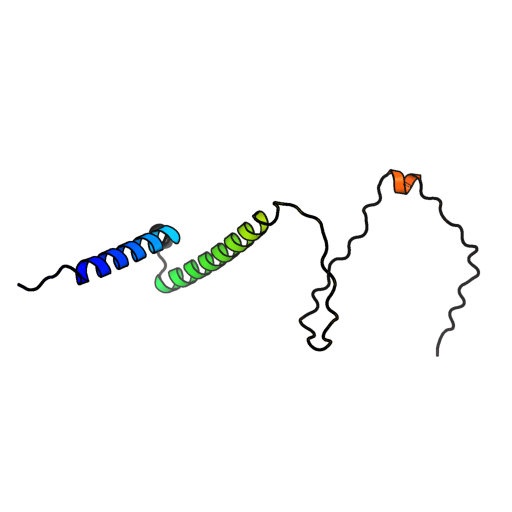1.887 26.382 1.00 55.94 90 VAL A N 1
ATOM 727 C CA . VAL A 1 90 ? 11.184 30.995 26.208 1.00 55.94 90 VAL A CA 1
ATOM 728 C C . VAL A 1 90 ? 10.837 29.616 25.640 1.00 55.94 90 VAL A C 1
ATOM 730 O O . VAL A 1 90 ? 11.152 28.590 26.223 1.00 55.94 90 VAL A O 1
ATOM 733 N N . VAL A 1 91 ? 10.258 29.566 24.440 1.00 54.34 91 VAL A N 1
ATOM 734 C CA . VAL A 1 91 ? 10.537 28.471 23.495 1.00 54.34 91 VAL A CA 1
ATOM 735 C C . VAL A 1 91 ? 10.516 29.084 22.099 1.00 54.34 91 VAL A C 1
ATOM 737 O O . VAL A 1 91 ? 9.452 29.411 21.576 1.00 54.34 91 VAL A O 1
ATOM 740 N N . LYS A 1 92 ? 11.671 29.249 21.442 1.00 61.78 92 LYS A N 1
ATOM 741 C CA . LYS A 1 92 ? 11.685 29.451 19.981 1.00 61.78 92 LYS A CA 1
ATOM 742 C C . LYS A 1 92 ? 11.357 28.110 19.316 1.00 61.78 92 LYS A C 1
ATOM 744 O O . LYS A 1 92 ? 12.186 27.531 18.621 1.00 61.78 92 LYS A O 1
ATOM 749 N N . ALA A 1 93 ? 10.138 27.613 19.536 1.00 59.56 93 ALA A N 1
ATOM 750 C CA . ALA A 1 93 ? 9.521 26.648 18.646 1.00 59.56 93 ALA A CA 1
ATOM 751 C C . ALA A 1 93 ? 9.559 27.298 17.264 1.00 59.56 93 ALA A C 1
ATOM 753 O O . ALA A 1 93 ? 9.138 28.447 17.121 1.00 59.56 93 ALA A O 1
ATOM 754 N N . ARG A 1 94 ? 10.193 26.620 16.300 1.00 59.47 94 ARG A N 1
ATOM 755 C CA . ARG A 1 94 ? 10.461 27.088 14.933 1.00 59.47 94 ARG A CA 1
ATOM 756 C C . ARG A 1 94 ? 9.334 28.010 14.462 1.00 59.47 94 ARG A C 1
ATOM 758 O O . ARG A 1 94 ? 8.274 27.514 14.087 1.00 59.47 94 ARG A O 1
ATOM 765 N N . ARG A 1 95 ? 9.557 29.335 14.510 1.00 62.22 95 ARG A N 1
ATOM 766 C CA . ARG A 1 95 ? 8.595 30.333 14.022 1.00 62.22 95 ARG A CA 1
ATOM 767 C C . ARG A 1 95 ? 8.340 29.984 12.563 1.00 62.22 95 ARG A C 1
ATOM 769 O O . ARG A 1 95 ? 9.185 30.242 11.705 1.00 62.22 95 ARG A O 1
ATOM 776 N N . ARG A 1 96 ? 7.212 29.335 12.280 1.00 72.62 96 ARG A N 1
ATOM 777 C CA . ARG A 1 96 ? 6.719 29.241 10.913 1.00 72.62 96 ARG A CA 1
ATOM 778 C C . ARG A 1 96 ? 6.412 30.681 10.529 1.00 72.62 96 ARG A C 1
ATOM 780 O O . ARG A 1 96 ? 5.658 31.349 11.230 1.00 72.62 96 ARG A O 1
ATOM 787 N N . ARG A 1 97 ? 7.093 31.199 9.506 1.00 74.62 97 ARG A N 1
ATOM 788 C CA . ARG A 1 97 ? 6.768 32.520 8.964 1.00 74.62 97 ARG A CA 1
ATOM 789 C C . ARG A 1 97 ? 5.321 32.420 8.489 1.00 74.62 97 ARG A C 1
ATOM 791 O O . ARG A 1 97 ? 5.040 31.612 7.607 1.00 74.62 97 ARG A O 1
ATOM 798 N N . GLY A 1 98 ? 4.417 33.136 9.151 1.00 79.69 98 GLY A N 1
ATOM 799 C CA . GLY A 1 98 ? 3.044 33.269 8.682 1.00 79.69 98 GLY A CA 1
ATOM 800 C C . GLY A 1 98 ? 3.061 33.973 7.331 1.00 79.69 98 GLY A C 1
ATOM 801 O O . GLY A 1 98 ? 3.873 34.877 7.122 1.00 79.69 98 GLY A O 1
ATOM 802 N N . GLY A 1 99 ? 2.215 33.525 6.407 1.00 85.00 99 GLY A N 1
ATOM 803 C CA . GLY A 1 99 ? 1.955 34.289 5.194 1.00 85.00 99 GLY A CA 1
ATOM 804 C C . GLY A 1 99 ? 1.265 35.598 5.567 1.00 85.00 99 GLY A C 1
ATOM 805 O O . GLY A 1 99 ? 0.434 35.615 6.472 1.00 85.00 99 GLY A O 1
ATOM 806 N N . VAL A 1 100 ? 1.628 36.682 4.892 1.00 83.88 100 VAL A N 1
ATOM 807 C CA . VAL A 1 100 ? 0.908 37.953 4.977 1.00 83.88 100 VAL A CA 1
ATOM 808 C C . VAL A 1 100 ? 0.288 38.181 3.611 1.00 83.88 100 VAL A C 1
ATOM 810 O O . VAL A 1 100 ? 1.008 38.184 2.612 1.00 83.88 100 VAL A O 1
ATOM 813 N N . SER A 1 101 ? -1.029 38.345 3.577 1.00 84.38 101 SER A N 1
ATOM 814 C CA . SER A 1 101 ? -1.750 38.766 2.381 1.00 84.38 101 SER A CA 1
ATOM 815 C C . SER A 1 101 ? -2.232 40.192 2.589 1.00 84.38 101 SER A C 1
ATOM 817 O O . SER A 1 101 ? -2.734 40.524 3.661 1.00 84.38 101 SER A O 1
ATOM 819 N N . ALA A 1 102 ? -2.056 41.021 1.567 1.00 85.88 102 ALA A N 1
ATOM 820 C CA . ALA A 1 102 ? -2.779 42.276 1.458 1.00 85.88 102 ALA A CA 1
ATOM 821 C C . ALA A 1 102 ? -4.151 42.006 0.835 1.00 85.88 102 ALA A C 1
ATOM 823 O O . ALA A 1 102 ? -4.356 40.976 0.183 1.00 85.88 102 ALA A O 1
ATOM 824 N N . GLU A 1 103 ? -5.072 42.938 1.034 1.00 84.44 103 GLU A N 1
ATOM 825 C CA . GLU A 1 103 ? -6.314 42.961 0.277 1.00 84.44 103 GLU A CA 1
ATOM 826 C C . GLU A 1 103 ? -6.031 43.059 -1.228 1.00 84.44 103 GLU A C 1
ATOM 828 O O . GLU A 1 103 ? -5.027 43.627 -1.670 1.00 84.44 103 GLU A O 1
ATOM 833 N N . VAL A 1 104 ? -6.897 42.430 -2.020 1.00 91.75 104 VAL A N 1
ATOM 834 C CA . VAL A 1 104 ? -6.839 42.540 -3.475 1.00 91.75 104 VAL A CA 1
ATOM 835 C C . VAL A 1 104 ? -7.464 43.878 -3.832 1.00 91.75 104 VAL A C 1
ATOM 837 O O . VAL A 1 104 ? -8.623 44.102 -3.503 1.00 91.75 104 VAL A O 1
ATOM 840 N N . TYR A 1 105 ? -6.704 44.741 -4.505 1.00 89.25 105 TYR A N 1
ATOM 841 C CA . TYR A 1 105 ? -7.253 45.981 -5.044 1.00 89.25 105 TYR A CA 1
ATOM 842 C C . TYR A 1 105 ? -8.418 45.659 -5.971 1.00 89.25 105 TYR A C 1
ATOM 844 O O . TYR A 1 105 ? -8.266 44.893 -6.929 1.00 89.25 105 TYR A O 1
ATOM 852 N N . THR A 1 106 ? -9.565 46.248 -5.673 1.00 91.69 106 THR A N 1
ATOM 853 C CA . THR A 1 106 ? -10.735 46.186 -6.540 1.00 91.69 106 THR A CA 1
ATOM 854 C C . THR A 1 106 ? -10.625 47.233 -7.651 1.00 91.69 106 THR A C 1
ATOM 856 O O . THR A 1 106 ? -9.752 48.112 -7.628 1.00 91.69 106 THR A O 1
ATOM 859 N N . GLU A 1 107 ? -11.468 47.124 -8.678 1.00 87.12 107 GLU A N 1
ATOM 860 C CA . GLU A 1 107 ? -11.457 48.092 -9.779 1.00 87.12 107 GLU A CA 1
ATOM 861 C C . GLU A 1 107 ? -11.871 49.489 -9.297 1.00 87.12 107 GLU A C 1
ATOM 863 O O . GLU A 1 107 ? -11.335 50.502 -9.753 1.00 87.12 107 GLU A O 1
ATOM 868 N N . GLU A 1 108 ? -12.735 49.545 -8.288 1.00 90.19 108 GLU A N 1
ATOM 869 C CA . GLU A 1 108 ? -13.204 50.763 -7.649 1.00 90.19 108 GLU A CA 1
ATOM 870 C C . GLU A 1 108 ? -12.094 51.441 -6.838 1.00 90.19 108 GLU A C 1
ATOM 872 O O . GLU A 1 108 ? -11.970 52.669 -6.875 1.00 90.19 108 GLU A O 1
ATOM 877 N N . ASP A 1 109 ? -11.237 50.670 -6.162 1.00 90.50 109 ASP A N 1
ATOM 878 C CA . ASP A 1 109 ? -10.095 51.206 -5.407 1.00 90.50 109 ASP A CA 1
ATOM 879 C C . ASP A 1 109 ? -9.085 51.892 -6.329 1.00 90.50 109 ASP A C 1
ATOM 881 O O . ASP A 1 109 ? -8.556 52.960 -6.017 1.00 90.50 109 ASP A O 1
ATOM 885 N N . ALA A 1 110 ? -8.830 51.297 -7.496 1.00 86.62 110 ALA A N 1
ATOM 886 C CA . ALA A 1 110 ? -7.910 51.862 -8.475 1.00 86.62 110 ALA A CA 1
ATOM 887 C C . ALA A 1 110 ? -8.457 53.161 -9.084 1.00 86.62 110 ALA A C 1
ATOM 889 O O . ALA A 1 110 ? -7.709 54.124 -9.264 1.00 86.62 110 ALA A O 1
ATOM 890 N N . VAL A 1 111 ? -9.759 53.195 -9.385 1.00 91.44 111 VAL A N 1
ATOM 891 C CA . VAL A 1 111 ? -10.420 54.360 -9.990 1.00 91.44 111 VAL A CA 1
ATOM 892 C C . VAL A 1 111 ? -10.612 55.493 -8.977 1.00 91.44 111 VAL A C 1
ATOM 894 O O . VAL A 1 111 ? -10.497 56.66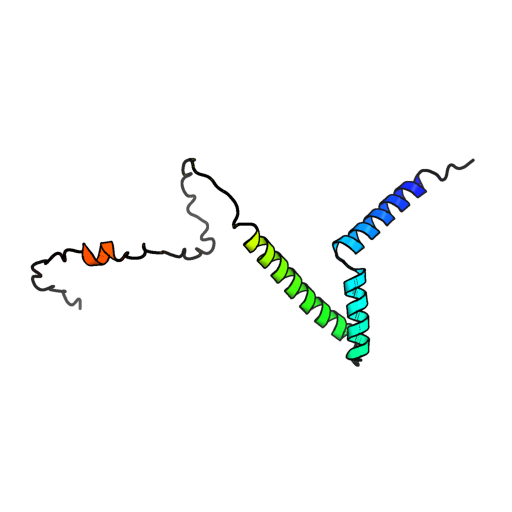4 -9.337 1.00 91.44 111 VAL A O 1
ATOM 897 N N . SER A 1 112 ? -10.866 55.170 -7.707 1.00 89.38 112 SER A N 1
ATOM 898 C CA . SER A 1 112 ? -11.041 56.156 -6.632 1.00 89.38 112 SER A CA 1
ATOM 899 C C . SER A 1 112 ? -9.722 56.663 -6.033 1.00 89.38 112 SER A C 1
ATOM 901 O O . SER A 1 112 ? -9.722 57.632 -5.266 1.00 89.38 112 SER A O 1
ATOM 903 N N . TYR A 1 113 ? -8.583 56.067 -6.396 1.00 91.00 113 TYR A N 1
ATOM 904 C CA . TYR A 1 113 ? -7.283 56.457 -5.863 1.00 91.00 113 TYR A CA 1
ATOM 905 C C . TYR A 1 113 ? -6.876 57.885 -6.273 1.00 91.00 113 TYR A C 1
ATOM 907 O O . TYR A 1 113 ? -6.516 58.162 -7.419 1.00 91.00 113 TYR A O 1
ATOM 915 N N . VAL A 1 114 ? -6.821 58.798 -5.297 1.00 89.81 114 VAL A N 1
ATOM 916 C CA . VAL A 1 114 ? -6.250 60.143 -5.472 1.00 89.81 114 VAL A CA 1
ATOM 917 C C . VAL A 1 114 ? -4.803 60.150 -4.988 1.00 89.81 114 VAL A C 1
ATOM 919 O O . VAL A 1 114 ? -4.519 60.109 -3.788 1.00 89.81 114 VAL A O 1
ATOM 922 N N . ARG A 1 115 ? -3.859 60.239 -5.931 1.00 87.75 115 ARG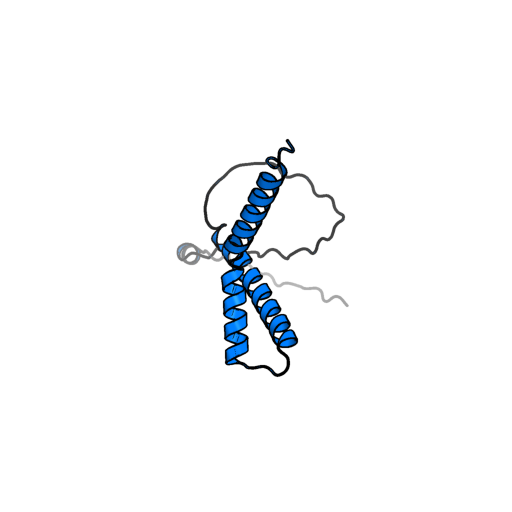 A N 1
ATOM 923 C CA . ARG A 1 115 ? -2.424 60.277 -5.621 1.00 87.75 115 ARG A CA 1
ATOM 924 C C . ARG A 1 115 ? -2.087 61.505 -4.773 1.00 87.75 115 ARG A C 1
ATOM 926 O O . ARG A 1 115 ? -2.177 62.642 -5.233 1.00 87.75 115 ARG A O 1
ATOM 933 N N . LYS A 1 116 ? -1.615 61.281 -3.546 1.00 85.19 116 LYS A N 1
ATOM 934 C CA . LYS A 1 116 ? -1.077 62.347 -2.693 1.00 85.19 116 LYS A CA 1
ATOM 935 C C . LYS A 1 116 ? 0.258 62.837 -3.270 1.00 85.19 116 LYS A C 1
ATOM 937 O O . LYS A 1 116 ? 1.235 62.092 -3.281 1.00 85.19 116 LYS A O 1
ATOM 942 N N . VAL A 1 117 ? 0.319 64.088 -3.726 1.00 81.00 117 VAL A N 1
ATOM 943 C CA . VAL A 1 117 ? 1.578 64.737 -4.125 1.00 81.00 117 VAL A CA 1
ATOM 944 C C . VAL A 1 117 ? 2.255 65.347 -2.896 1.00 81.00 117 VAL A C 1
ATOM 946 O O . VAL A 1 117 ? 1.793 66.336 -2.334 1.00 81.00 117 VAL A O 1
ATOM 949 N N . GLY A 1 118 ? 3.333 64.717 -2.428 1.00 77.38 118 GLY A N 1
ATOM 950 C CA . GLY A 1 118 ? 4.225 65.308 -1.431 1.00 77.38 118 GLY A CA 1
ATOM 951 C C . GLY A 1 118 ? 5.260 66.188 -2.128 1.00 77.38 118 GLY A C 1
ATOM 952 O O . GLY A 1 118 ? 5.885 65.740 -3.087 1.00 77.38 118 GLY A O 1
ATOM 953 N N . GLN A 1 119 ? 5.459 67.425 -1.668 1.00 67.12 119 GLN A N 1
ATOM 954 C CA . GLN A 1 119 ? 6.593 68.240 -2.111 1.00 67.12 119 GLN A CA 1
ATOM 955 C C . GLN A 1 119 ? 7.880 67.627 -1.539 1.00 67.12 119 GLN A C 1
ATOM 957 O O . GLN A 1 119 ? 8.258 67.889 -0.401 1.00 67.12 119 GLN A O 1
ATOM 962 N N . GLY A 1 120 ? 8.502 66.724 -2.297 1.00 62.72 120 GLY A N 1
ATOM 963 C CA . GLY A 1 120 ? 9.739 66.055 -1.909 1.00 62.72 120 GLY A CA 1
ATOM 964 C C . GLY A 1 120 ? 10.935 66.996 -2.019 1.00 62.72 120 GLY A C 1
ATOM 965 O O . GLY A 1 120 ? 11.544 67.092 -3.080 1.00 62.72 120 GLY A O 1
ATOM 966 N N . GLY A 1 121 ? 11.286 67.670 -0.922 1.00 58.91 121 GLY A N 1
ATOM 967 C CA . GLY A 1 121 ? 12.639 68.189 -0.722 1.00 58.91 121 GLY A CA 1
ATOM 968 C C . GLY A 1 121 ? 13.626 67.022 -0.625 1.00 58.91 121 GLY A C 1
ATOM 969 O O . GLY A 1 121 ? 13.337 66.008 0.008 1.00 58.91 121 GLY A O 1
ATOM 970 N N . THR A 1 122 ? 14.760 67.151 -1.308 1.00 60.56 122 THR A N 1
ATOM 971 C CA . THR A 1 122 ? 15.833 66.155 -1.466 1.00 60.56 122 THR A CA 1
ATOM 972 C C . THR A 1 122 ? 16.156 65.357 -0.192 1.00 60.56 122 THR A C 1
ATOM 974 O O . THR A 1 122 ? 16.407 65.972 0.847 1.00 60.56 122 THR A O 1
ATOM 977 N N . PRO A 1 123 ? 16.262 64.015 -0.245 1.00 60.75 123 PRO A N 1
ATOM 978 C CA . PRO A 1 123 ? 16.775 63.252 0.883 1.00 60.75 123 PRO A CA 1
ATOM 979 C C . PRO A 1 123 ? 18.306 63.385 0.958 1.00 60.75 123 PRO A C 1
ATOM 981 O O . PRO A 1 123 ? 19.040 62.742 0.208 1.00 60.75 123 PRO A O 1
ATOM 984 N N . CYS A 1 124 ? 18.794 64.225 1.874 1.00 54.62 124 CYS A N 1
ATOM 985 C CA . CYS A 1 124 ? 20.184 64.194 2.330 1.00 54.62 124 CYS A CA 1
ATOM 986 C C . CYS A 1 124 ? 20.392 62.935 3.180 1.00 54.62 124 CYS A C 1
ATOM 988 O O . CYS A 1 124 ? 20.052 62.917 4.361 1.00 54.62 124 CYS A O 1
ATOM 990 N N . TRP A 1 125 ? 20.947 61.879 2.591 1.00 52.25 125 TRP A N 1
ATOM 991 C CA . TRP A 1 125 ? 21.477 60.752 3.355 1.00 52.25 125 TRP A CA 1
ATOM 992 C C . TRP A 1 125 ? 22.920 61.082 3.762 1.00 52.25 125 TRP A C 1
ATOM 994 O O . TRP A 1 125 ? 23.745 61.298 2.871 1.00 52.25 125 TRP A O 1
ATOM 1004 N N . PRO A 1 126 ? 23.272 61.149 5.058 1.00 61.03 126 PRO A N 1
ATOM 1005 C CA . PRO A 1 126 ? 24.673 61.259 5.443 1.00 61.03 126 PRO A CA 1
ATOM 1006 C C . PRO A 1 126 ? 25.396 59.945 5.101 1.00 61.03 126 PRO A C 1
ATOM 1008 O O . PRO A 1 126 ? 25.026 58.881 5.593 1.00 61.03 126 PRO A O 1
ATOM 1011 N N . MET A 1 127 ? 26.432 60.017 4.255 1.00 53.00 127 MET A N 1
ATOM 1012 C CA . MET A 1 127 ? 27.429 58.948 4.117 1.00 53.00 127 MET A CA 1
ATOM 1013 C C . MET A 1 127 ? 28.147 58.794 5.463 1.00 53.00 127 MET A C 1
ATOM 1015 O O . MET A 1 127 ? 28.866 59.695 5.889 1.00 53.00 127 MET A O 1
ATOM 1019 N N . GLN A 1 128 ? 27.933 57.668 6.142 1.00 54.12 128 GLN A N 1
ATOM 1020 C CA . GLN A 1 128 ? 28.729 57.261 7.298 1.00 54.12 128 GLN A CA 1
ATOM 1021 C C . GLN A 1 128 ? 30.070 56.695 6.787 1.00 54.12 128 GLN A C 1
ATOM 1023 O O . GLN A 1 128 ? 30.063 55.755 5.992 1.00 54.12 128 GLN A O 1
ATOM 1028 N N . THR A 1 129 ? 31.188 57.290 7.212 1.00 58.56 129 THR A N 1
ATOM 1029 C CA . THR A 1 129 ? 32.553 56.727 7.128 1.00 58.56 129 THR A CA 1
ATOM 1030 C C . THR A 1 129 ? 32.825 55.784 8.284 1.00 58.56 129 THR A C 1
ATOM 1032 O O . THR A 1 129 ? 32.415 56.156 9.409 1.00 58.56 129 THR A O 1
#

Radius of gyration: 32.32 Å; chains: 1; bounding box: 52×100×47 Å

InterPro domains:
  IPR003117 cAMP-dependent protein kinase regulatory subunit, dimerization-anchoring domain [PF02197] (25-61)
  IPR003117 cAMP-dependent protein kinase regulatory subunit, dimerization-anchoring domain [SM00394] (25-62)
  IPR042818 RIbeta, dimerization/docking domain [cd12102] (11-64)
  IPR050503 cAMP-dependent protein kinase regulatory subunit-like [PTHR11635] (35-117)

Sequence (129 aa):
MASPSSFHLEEEDSLKGCELYVQKHSIQQVLKDCIVHLCINKPERPMRFLREHFEKLEKEESRQILARQKSNSQSDSHDEEVSPTPPNPVVKARRRRGGVSAEVYTEEDAVSYVRKVGQGGTPCWPMQT

Foldseek 3Di:
DDDPPPVVVVVVVVVVVVVVVCVVVVVVVVVVVLVVVCVVVVDPDSVVVVVVVVVVVVVVVVVVVVVVVVVVPPDDDDDDDDDDDDDDPDDPPPPPPDDDDDDDDDPCNVVPDDDDDDPDDDDDDDDDD

Secondary structure (DSSP, 8-state):
----HHHHHHHHHHHHHHHHHHHHTTHHHHHHHHHHHHHHH--S-HHHHHHHHHHHHHHHHHHHHHHHHHHTTS--------PPPPPP-------------PPPPPHHHHHH-----------------

Organism: Castor canadensis (NCBI:txid51338)

pLDDT: mean 77.64, std 18.95, range [38.5, 98.0]